Protein AF-A0A848W0I9-F1 (afdb_monomer_lite)

Secondary structure (DSSP, 8-state):
-HHHHHHHHHHHHHHHHHHTS--HHHHHHHHHHHHHHHHHHHSTT-HHHHHHHHHHHHHHTT--

Sequence (64 aa):
MYKKLSLVAVAAILGLSACSQGTDLERAAVGGLAGCVVGDALDEGKCLTGAILGAGVGALADDI

Radius of gyration: 11.36 Å; chains: 1; bounding box: 27×21×30 Å

Foldseek 3Di:
DVVLVVLLVVLVVVLVVVLVDDDLQSQLQSQLQSQLSNLCSVPNPRSNVRSNVRSVCSSCVVVD

pLDDT: mean 71.0, std 9.0, range [49.38, 86.44]

Structure (mmCIF, N/CA/C/O backbone):
data_AF-A0A848W0I9-F1
#
_entry.id   AF-A0A848W0I9-F1
#
loop_
_atom_site.group_PDB
_atom_site.id
_atom_site.type_symbol
_atom_site.label_atom_id
_atom_site.label_alt_id
_atom_site.label_comp_id
_atom_site.label_asym_id
_atom_site.label_entity_id
_atom_site.label_seq_id
_atom_site.pdbx_PDB_ins_code
_atom_site.Cartn_x
_atom_site.Cartn_y
_atom_site.Cartn_z
_atom_site.occupancy
_atom_site.B_iso_or_equiv
_atom_site.auth_seq_id
_atom_site.auth_comp_id
_atom_site.auth_asym_id
_atom_site.auth_atom_id
_atom_site.pdbx_PDB_model_num
ATOM 1 N N . MET A 1 1 ? -18.199 8.996 7.914 1.00 49.38 1 MET A N 1
ATOM 2 C CA . MET A 1 1 ? -17.982 7.867 6.974 1.00 49.38 1 MET A CA 1
ATOM 3 C C . MET A 1 1 ? -17.644 8.346 5.557 1.00 49.38 1 MET A C 1
ATOM 5 O O . MET A 1 1 ? -16.655 7.890 5.005 1.00 49.38 1 MET A O 1
ATOM 9 N N . TYR A 1 2 ? -18.347 9.343 5.009 1.00 55.16 2 TYR A N 1
ATOM 10 C CA . TYR A 1 2 ? -18.094 9.961 3.685 1.00 55.16 2 TYR A CA 1
ATOM 11 C C . TYR A 1 2 ? -16.659 10.489 3.476 1.00 55.16 2 TYR A C 1
ATOM 13 O O . TYR A 1 2 ? -16.089 10.355 2.400 1.00 55.16 2 TYR A O 1
ATOM 21 N N . LYS A 1 3 ? -16.040 11.042 4.527 1.00 57.00 3 LYS A N 1
ATOM 22 C CA . LYS A 1 3 ? -14.690 11.630 4.464 1.00 57.00 3 LYS A CA 1
ATOM 23 C C . LYS A 1 3 ? -13.574 10.584 4.292 1.00 57.00 3 LYS A C 1
ATOM 25 O O . LYS A 1 3 ? -12.603 10.855 3.598 1.00 57.00 3 LYS A O 1
ATOM 30 N N . LYS A 1 4 ? -13.742 9.382 4.868 1.00 57.50 4 LYS A N 1
ATOM 31 C CA . LYS A 1 4 ? -12.813 8.253 4.666 1.00 57.50 4 LYS A CA 1
ATOM 32 C C . LYS A 1 4 ? -12.974 7.660 3.262 1.00 57.50 4 LYS A C 1
ATOM 34 O O . LYS A 1 4 ? -11.984 7.394 2.594 1.00 57.50 4 LYS A O 1
ATOM 39 N N . LEU A 1 5 ? -14.217 7.559 2.782 1.00 61.16 5 LEU A N 1
ATOM 40 C CA . LEU A 1 5 ? -14.527 7.081 1.431 1.00 61.16 5 LEU A CA 1
ATOM 41 C C . LEU A 1 5 ? -13.938 7.994 0.338 1.00 61.16 5 LEU A C 1
ATOM 43 O O . LEU A 1 5 ? -13.425 7.510 -0.665 1.00 61.16 5 LEU A O 1
ATOM 47 N N . SER A 1 6 ? -13.938 9.311 0.569 1.00 67.75 6 SER A N 1
ATOM 48 C CA . SER A 1 6 ? -13.319 10.283 -0.341 1.00 67.75 6 SER A CA 1
ATOM 49 C C . SER A 1 6 ? -11.799 10.118 -0.445 1.00 67.75 6 SER A C 1
ATOM 51 O O . SER A 1 6 ? -11.236 10.363 -1.505 1.00 67.75 6 SER A O 1
ATOM 53 N N . LEU A 1 7 ? -11.134 9.701 0.635 1.00 69.19 7 LEU A N 1
ATOM 54 C CA . LEU A 1 7 ? -9.683 9.505 0.674 1.00 69.19 7 LEU A CA 1
ATOM 55 C C . LEU A 1 7 ? -9.272 8.245 -0.099 1.00 69.19 7 LEU A C 1
ATOM 57 O O . LEU A 1 7 ? -8.308 8.272 -0.857 1.00 69.19 7 LEU A O 1
ATOM 61 N N . VAL A 1 8 ? -10.067 7.179 0.022 1.00 70.75 8 VAL A N 1
ATOM 62 C CA . VAL A 1 8 ? -9.911 5.950 -0.770 1.00 70.75 8 VAL A CA 1
ATOM 63 C C . VAL A 1 8 ? -10.111 6.231 -2.261 1.00 70.75 8 VAL A C 1
ATOM 65 O O . VAL A 1 8 ? -9.313 5.782 -3.076 1.00 70.75 8 VAL A O 1
ATOM 68 N N . ALA A 1 9 ? -11.130 7.015 -2.624 1.00 66.19 9 ALA A N 1
ATOM 69 C CA . ALA A 1 9 ? -11.378 7.384 -4.017 1.00 66.19 9 ALA A CA 1
ATOM 70 C C . ALA A 1 9 ? -10.223 8.207 -4.614 1.00 66.19 9 ALA A C 1
ATOM 72 O O . ALA A 1 9 ? -9.794 7.945 -5.733 1.00 66.19 9 ALA A O 1
ATOM 73 N N . VAL A 1 10 ? -9.672 9.158 -3.855 1.00 69.12 10 VAL A N 1
ATOM 74 C CA . VAL A 1 10 ? -8.501 9.942 -4.280 1.00 69.12 10 VAL A CA 1
ATOM 75 C C . VAL A 1 10 ? -7.262 9.056 -4.420 1.00 69.12 10 VAL A C 1
ATOM 77 O O . VAL A 1 10 ? -6.568 9.152 -5.427 1.00 69.12 10 VAL A O 1
ATOM 80 N N . ALA A 1 11 ? -7.009 8.155 -3.468 1.00 67.31 11 ALA A N 1
ATOM 81 C CA . ALA A 1 11 ? -5.895 7.210 -3.547 1.00 67.31 11 ALA A CA 1
ATOM 82 C C . ALA A 1 11 ? -6.017 6.270 -4.759 1.00 67.31 11 ALA A C 1
ATOM 84 O O . ALA A 1 11 ? -5.019 5.993 -5.418 1.00 67.31 11 ALA A O 1
ATOM 85 N N . ALA A 1 12 ? -7.234 5.837 -5.096 1.00 67.06 12 ALA A N 1
ATOM 86 C CA . ALA A 1 12 ? -7.494 5.018 -6.274 1.00 67.06 12 ALA A CA 1
ATOM 87 C C . ALA A 1 12 ? -7.247 5.785 -7.584 1.00 67.06 12 ALA A C 1
ATOM 89 O O . ALA A 1 12 ? -6.609 5.250 -8.483 1.00 67.06 12 ALA A O 1
ATOM 90 N N . ILE A 1 13 ? -7.695 7.042 -7.688 1.00 67.31 13 ILE A N 1
ATOM 91 C CA . ILE A 1 13 ? -7.481 7.874 -8.888 1.00 67.31 13 ILE A CA 1
ATOM 92 C C . ILE A 1 13 ? -5.990 8.195 -9.069 1.00 67.31 13 ILE A C 1
ATOM 94 O O . ILE A 1 13 ? -5.473 8.106 -10.180 1.00 67.31 13 ILE A O 1
ATOM 98 N N . LEU A 1 14 ? -5.287 8.520 -7.979 1.00 65.25 14 LEU A N 1
ATOM 99 C CA . LEU A 1 14 ? -3.848 8.795 -8.005 1.00 65.25 14 LEU A CA 1
ATOM 100 C C . LEU A 1 14 ? -3.034 7.535 -8.328 1.00 65.25 14 LEU A C 1
ATOM 102 O O . LEU A 1 14 ? -2.143 7.594 -9.172 1.00 65.25 14 LEU A O 1
ATOM 106 N N . GLY A 1 15 ? -3.382 6.392 -7.730 1.00 64.19 15 GLY A N 1
ATOM 107 C CA . GLY A 1 15 ? -2.776 5.100 -8.053 1.00 64.19 15 GLY A CA 1
ATOM 108 C C . GLY A 1 15 ? -2.991 4.709 -9.515 1.00 64.19 15 GLY A C 1
ATOM 109 O O . GLY A 1 15 ? -2.052 4.286 -10.178 1.00 64.19 15 GLY A O 1
ATOM 110 N N . LEU A 1 16 ? -4.189 4.949 -10.056 1.00 61.41 16 LEU A N 1
ATOM 111 C CA . LEU A 1 16 ? -4.503 4.676 -11.459 1.00 61.41 16 LEU A CA 1
ATOM 112 C C . LEU A 1 16 ? -3.745 5.606 -12.421 1.00 61.41 16 LEU A C 1
ATOM 114 O O . LEU A 1 16 ? -3.312 5.165 -13.481 1.00 61.41 16 LEU A O 1
ATO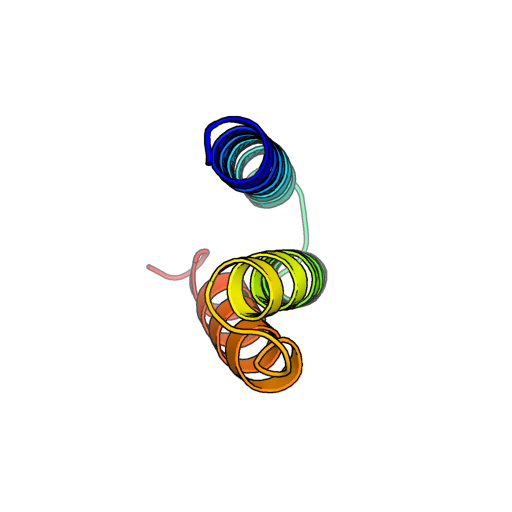M 118 N N . SER A 1 17 ? -3.529 6.873 -12.043 1.00 59.91 17 SER A N 1
ATOM 119 C CA . SER A 1 17 ? -2.697 7.801 -12.824 1.00 59.91 17 SER A CA 1
ATOM 120 C C . SER A 1 17 ? -1.205 7.445 -12.787 1.00 59.91 17 SER A C 1
ATOM 122 O O . SER A 1 17 ? -0.511 7.646 -13.779 1.00 59.91 17 SER A O 1
ATOM 124 N N . ALA A 1 18 ? -0.730 6.859 -11.682 1.00 56.91 18 ALA A N 1
ATOM 125 C CA . ALA A 1 18 ? 0.637 6.360 -11.544 1.00 56.91 18 ALA A CA 1
ATOM 126 C C . ALA A 1 18 ? 0.852 5.020 -12.274 1.00 56.91 18 ALA A C 1
ATOM 128 O O . ALA A 1 18 ? 1.946 4.769 -12.767 1.00 56.91 18 ALA A O 1
ATOM 129 N N . CYS A 1 19 ? -0.188 4.185 -12.415 1.00 59.62 19 CYS A N 1
ATOM 130 C CA . CYS A 1 19 ? -0.118 2.960 -13.218 1.00 59.62 19 CYS A CA 1
ATOM 131 C C . CYS A 1 19 ? 0.175 3.216 -14.703 1.00 59.62 19 CYS A C 1
ATOM 133 O O . CYS A 1 19 ? 0.738 2.348 -15.354 1.00 59.62 19 CYS A O 1
ATOM 135 N N . SER A 1 20 ? -0.203 4.373 -15.259 1.00 59.69 20 SER A N 1
ATOM 136 C CA . SER A 1 20 ? -0.023 4.640 -16.694 1.00 59.69 20 SER A CA 1
ATOM 137 C C . SER A 1 20 ? 1.395 5.096 -17.068 1.00 59.69 20 SER A C 1
ATOM 139 O O . SER A 1 20 ? 1.706 5.174 -18.257 1.00 59.69 20 SER A O 1
ATOM 141 N N . GLN A 1 21 ? 2.245 5.436 -16.093 1.00 58.19 21 GLN A N 1
ATOM 142 C CA . GLN A 1 21 ? 3.568 6.010 -16.343 1.00 58.19 21 GLN A CA 1
ATOM 143 C C . GLN A 1 21 ? 4.524 5.684 -15.174 1.00 58.19 21 GLN A C 1
ATOM 145 O O . GLN A 1 21 ? 4.608 6.443 -14.213 1.00 58.19 21 GLN A O 1
ATOM 150 N N . GLY A 1 22 ? 5.255 4.563 -15.232 1.00 62.75 22 GLY A N 1
ATOM 151 C CA . GLY A 1 22 ? 6.231 4.209 -14.190 1.00 62.75 22 GLY A CA 1
ATOM 152 C C . GLY A 1 22 ? 6.880 2.835 -14.371 1.00 62.75 22 GLY A C 1
ATOM 153 O O . GLY A 1 22 ? 6.437 2.041 -15.191 1.00 62.75 22 GLY A O 1
ATOM 154 N N . THR A 1 23 ? 7.951 2.569 -13.619 1.00 69.69 23 THR A N 1
ATOM 155 C CA . THR A 1 23 ? 8.552 1.229 -13.486 1.00 69.69 23 THR A CA 1
ATOM 156 C C . THR A 1 23 ? 7.791 0.411 -12.436 1.00 69.69 23 THR A C 1
ATOM 158 O O . THR A 1 23 ? 7.151 0.988 -11.552 1.00 69.69 23 THR A O 1
ATOM 161 N N . ASP A 1 24 ? 7.905 -0.921 -12.456 1.00 68.44 24 ASP A N 1
ATOM 162 C CA . ASP A 1 24 ? 7.237 -1.817 -11.487 1.00 68.44 24 ASP A CA 1
ATOM 163 C C . ASP A 1 24 ? 7.492 -1.425 -10.024 1.00 68.44 24 ASP A C 1
ATOM 165 O O . ASP A 1 24 ? 6.638 -1.584 -9.151 1.00 68.44 24 ASP A O 1
ATOM 169 N N . LEU A 1 25 ? 8.669 -0.852 -9.760 1.00 70.50 25 LEU A N 1
ATOM 170 C CA . LEU A 1 25 ? 9.088 -0.397 -8.440 1.00 70.50 25 LEU A CA 1
ATOM 171 C C . LEU A 1 25 ? 8.326 0.850 -7.967 1.00 70.50 25 LEU A C 1
ATOM 173 O O . LEU A 1 25 ? 7.915 0.908 -6.809 1.00 70.50 25 LEU A O 1
ATOM 177 N N . GLU A 1 26 ? 8.111 1.831 -8.846 1.00 70.50 26 GLU A N 1
ATOM 178 C CA . GLU A 1 26 ? 7.313 3.031 -8.542 1.00 70.50 26 GLU A CA 1
ATOM 179 C C . GLU A 1 26 ? 5.873 2.633 -8.223 1.00 70.50 26 GLU A C 1
ATOM 181 O O . GLU A 1 26 ? 5.261 3.116 -7.270 1.00 70.50 26 GLU A O 1
ATOM 186 N N . ARG A 1 27 ? 5.347 1.672 -8.975 1.00 71.38 27 ARG A N 1
ATOM 187 C CA . ARG A 1 27 ? 3.976 1.205 -8.824 1.00 71.38 27 ARG A CA 1
ATOM 188 C C . ARG A 1 27 ? 3.779 0.344 -7.576 1.00 71.38 27 ARG A C 1
ATOM 190 O O . ARG A 1 27 ? 2.765 0.482 -6.891 1.00 71.38 27 ARG A O 1
ATOM 197 N N . ALA A 1 28 ? 4.776 -0.461 -7.209 1.00 71.88 28 ALA A N 1
ATOM 198 C CA . ALA A 1 28 ? 4.827 -1.147 -5.920 1.00 71.88 28 ALA A CA 1
ATOM 199 C C . ALA A 1 28 ? 4.904 -0.152 -4.748 1.00 71.88 28 ALA A C 1
ATOM 201 O O . ALA A 1 28 ? 4.212 -0.316 -3.743 1.00 71.88 28 ALA A O 1
ATOM 202 N N . ALA A 1 29 ? 5.701 0.912 -4.879 1.00 77.38 29 ALA A N 1
ATOM 203 C CA . ALA A 1 29 ? 5.823 1.943 -3.852 1.00 77.38 29 ALA A CA 1
ATOM 204 C C . ALA A 1 29 ? 4.510 2.725 -3.669 1.00 77.38 29 ALA A C 1
ATOM 206 O O . ALA A 1 29 ? 4.030 2.879 -2.543 1.00 77.38 29 ALA A O 1
ATOM 207 N N . VAL A 1 30 ? 3.883 3.159 -4.766 1.00 77.94 30 VAL A N 1
ATOM 208 C CA . VAL A 1 30 ? 2.589 3.859 -4.745 1.00 77.94 30 VAL A CA 1
ATOM 209 C C . VAL A 1 30 ? 1.482 2.943 -4.224 1.00 77.94 30 VAL A C 1
ATOM 211 O O . VAL A 1 30 ? 0.706 3.357 -3.361 1.00 77.94 30 VAL A O 1
ATOM 214 N N . GLY A 1 31 ? 1.441 1.687 -4.674 1.00 74.44 31 GLY A N 1
ATOM 215 C CA . GLY A 1 31 ? 0.508 0.675 -4.185 1.00 74.44 31 GLY A CA 1
ATOM 216 C C . GLY A 1 31 ? 0.665 0.413 -2.687 1.00 74.44 31 GLY A C 1
ATOM 217 O O . GLY A 1 31 ? -0.331 0.315 -1.974 1.00 74.44 31 GLY A O 1
ATOM 218 N N . GLY A 1 32 ? 1.897 0.380 -2.174 1.00 79.62 32 GLY A N 1
ATOM 219 C CA . GLY A 1 32 ? 2.167 0.216 -0.746 1.00 79.62 32 GLY A CA 1
ATOM 220 C C . GLY A 1 32 ? 1.757 1.420 0.099 1.00 79.62 32 GLY A C 1
ATOM 221 O O . GLY A 1 32 ? 1.143 1.263 1.155 1.00 79.62 32 GLY A O 1
ATOM 222 N N . LEU A 1 33 ? 2.022 2.638 -0.371 1.00 80.56 33 LEU A N 1
ATOM 223 C CA . LEU A 1 33 ? 1.594 3.854 0.326 1.00 80.56 33 LEU A CA 1
ATOM 224 C C . LEU A 1 33 ? 0.067 3.989 0.333 1.00 80.56 33 LEU A C 1
ATOM 226 O O . LEU A 1 33 ? -0.528 4.220 1.387 1.00 80.56 33 LEU A O 1
ATOM 230 N N . ALA A 1 34 ? -0.580 3.780 -0.815 1.00 78.06 34 ALA A N 1
ATOM 231 C CA . ALA A 1 34 ? -2.036 3.784 -0.919 1.00 78.06 34 ALA A CA 1
ATOM 232 C C . ALA A 1 34 ? -2.655 2.671 -0.061 1.00 78.06 34 ALA A C 1
ATOM 234 O O . ALA A 1 34 ? -3.602 2.911 0.687 1.00 78.06 34 ALA A O 1
ATOM 235 N N . GLY A 1 35 ? -2.073 1.473 -0.104 1.00 77.50 35 GLY A N 1
ATOM 236 C CA . GLY A 1 35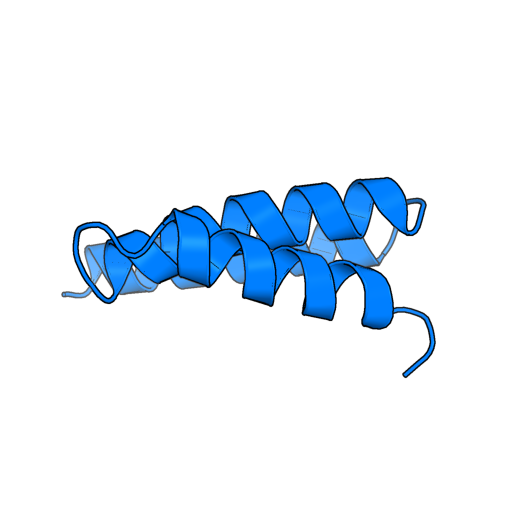 ? -2.481 0.326 0.692 1.00 77.50 35 GLY A CA 1
ATOM 237 C C . GLY A 1 35 ? -2.371 0.570 2.196 1.00 77.50 35 GLY A C 1
ATOM 238 O O . GLY A 1 35 ? -3.281 0.191 2.927 1.00 77.50 35 GLY A O 1
ATOM 239 N N . CYS A 1 36 ? -1.327 1.256 2.671 1.00 80.38 36 CYS A N 1
ATOM 240 C CA . CYS A 1 36 ? -1.221 1.671 4.073 1.00 80.38 36 CYS A CA 1
ATOM 241 C C . CYS A 1 36 ? -2.369 2.595 4.475 1.00 80.38 36 CYS A C 1
ATOM 243 O O . CYS A 1 36 ? -3.046 2.338 5.468 1.00 80.38 36 CYS A O 1
ATOM 245 N N . VAL A 1 37 ? -2.613 3.646 3.689 1.00 80.50 37 VAL A N 1
ATOM 246 C CA . VAL A 1 37 ? -3.660 4.632 3.982 1.00 80.50 37 VAL A CA 1
ATOM 247 C C . VAL A 1 37 ? -5.037 3.973 3.992 1.00 80.50 37 VAL A C 1
ATOM 249 O O . VAL A 1 37 ? -5.842 4.237 4.881 1.00 80.50 37 VAL A O 1
ATOM 252 N N . VAL A 1 38 ? -5.308 3.086 3.031 1.00 76.81 38 VAL A N 1
ATOM 253 C CA . VAL A 1 38 ? -6.566 2.331 2.964 1.00 76.81 38 VAL A CA 1
ATOM 254 C C . VAL A 1 38 ? -6.665 1.335 4.120 1.00 76.81 38 VAL A C 1
ATOM 256 O O . VAL A 1 38 ? -7.708 1.263 4.765 1.00 76.81 38 VAL A O 1
ATOM 259 N N . GLY A 1 39 ? -5.593 0.600 4.417 1.0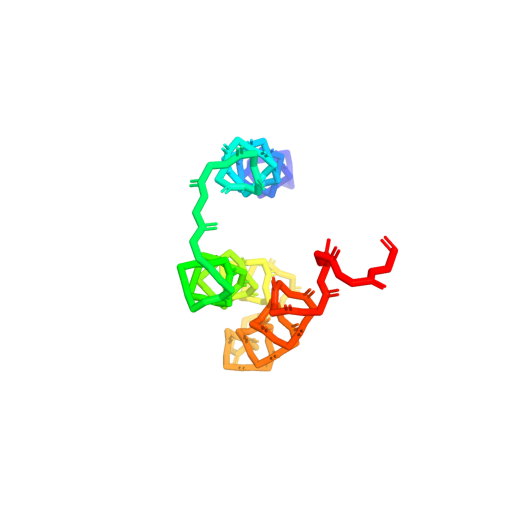0 76.12 39 GLY A N 1
ATOM 260 C CA . GLY A 1 39 ? -5.538 -0.377 5.503 1.00 76.12 39 GLY A CA 1
ATOM 261 C C . GLY A 1 39 ? -5.809 0.255 6.863 1.00 76.12 39 GLY A C 1
ATOM 262 O O . GLY A 1 39 ? -6.630 -0.264 7.609 1.00 76.12 39 GLY A O 1
ATOM 263 N N . ASP A 1 40 ? -5.199 1.407 7.130 1.00 76.50 40 ASP A N 1
ATOM 264 C CA . ASP A 1 40 ? -5.403 2.182 8.357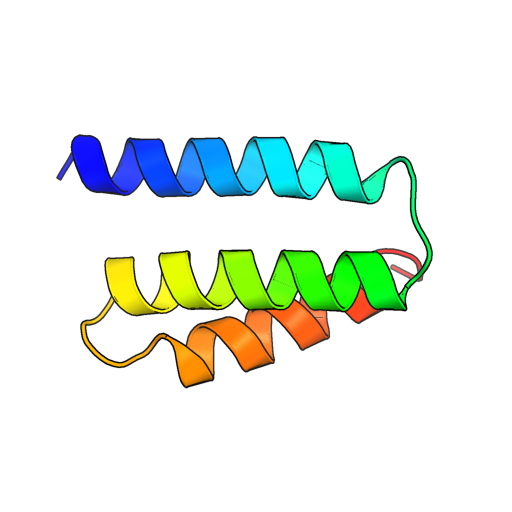 1.00 76.50 40 ASP A CA 1
ATOM 265 C C . ASP A 1 40 ? -6.775 2.878 8.400 1.00 76.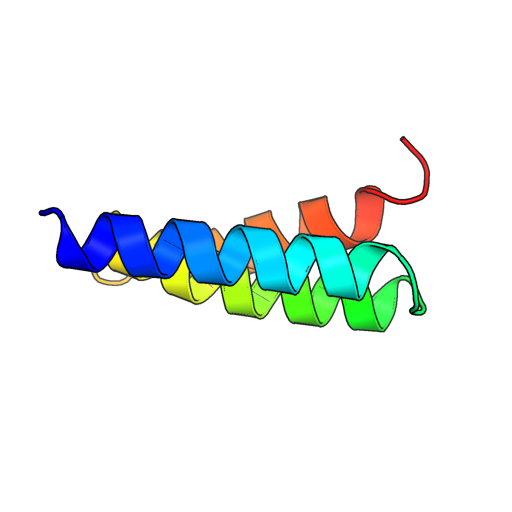50 40 ASP A C 1
ATOM 267 O O . ASP A 1 40 ? -7.394 3.034 9.452 1.00 76.50 40 ASP A O 1
ATOM 271 N N . ALA A 1 41 ? -7.310 3.273 7.239 1.00 75.88 41 ALA A N 1
ATOM 272 C CA . ALA A 1 41 ? -8.649 3.847 7.151 1.00 75.88 41 ALA A CA 1
ATOM 273 C C . ALA A 1 41 ? -9.758 2.820 7.431 1.00 75.88 41 ALA A C 1
ATOM 275 O O . ALA A 1 41 ? -10.793 3.204 7.997 1.00 75.88 41 ALA A O 1
ATOM 276 N N . LEU A 1 42 ? -9.553 1.565 7.010 1.00 75.12 42 LEU A N 1
ATOM 277 C CA . LEU A 1 42 ? -10.467 0.438 7.209 1.00 75.12 42 LEU A CA 1
ATOM 278 C C . LEU A 1 42 ? -10.377 -0.133 8.625 1.00 75.12 42 LEU A C 1
ATOM 280 O O . LEU A 1 42 ? -11.407 -0.464 9.203 1.00 75.12 42 LEU A O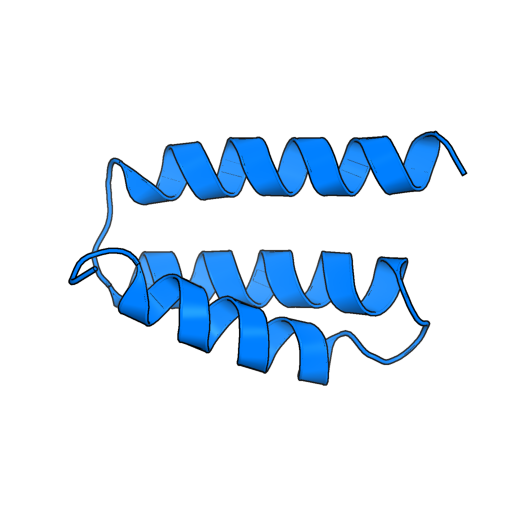 1
ATOM 284 N N . ASP A 1 43 ? -9.171 -0.213 9.177 1.00 79.12 43 ASP A N 1
ATOM 285 C CA . ASP A 1 43 ? -8.904 -0.728 10.514 1.00 79.12 43 ASP A CA 1
ATOM 286 C C . ASP A 1 43 ? -7.660 -0.033 11.082 1.00 79.12 43 ASP A C 1
ATOM 288 O O . ASP A 1 43 ? -6.563 -0.129 10.525 1.00 79.12 43 ASP A O 1
ATOM 292 N N . GLU A 1 44 ? -7.818 0.625 12.225 1.00 78.56 44 GLU A N 1
ATOM 293 C CA . GLU A 1 44 ? -6.716 1.323 12.887 1.00 78.56 44 GLU A CA 1
ATOM 294 C C . GLU A 1 44 ? -5.557 0.357 13.187 1.00 78.56 44 GLU A C 1
ATOM 296 O O . GLU A 1 44 ? -5.739 -0.693 13.806 1.00 78.56 44 GLU A O 1
ATOM 301 N N . GLY A 1 45 ? -4.354 0.697 12.715 1.00 80.81 45 GLY A N 1
ATOM 302 C CA . GLY A 1 45 ? -3.143 -0.102 12.914 1.00 80.81 45 GLY A CA 1
ATOM 303 C C . GLY A 1 45 ? -2.860 -1.139 11.822 1.00 80.81 45 GLY A C 1
ATOM 304 O O . GLY A 1 45 ? -1.800 -1.770 11.841 1.00 80.81 45 GLY A O 1
ATOM 305 N N . LYS A 1 46 ? -3.735 -1.295 10.819 1.00 85.19 46 LYS A N 1
ATOM 306 C CA . LYS A 1 46 ? -3.509 -2.202 9.676 1.00 85.19 46 LYS A CA 1
ATOM 307 C C . LYS A 1 46 ? -2.790 -1.554 8.494 1.00 85.19 46 LYS A C 1
ATOM 309 O O . LYS A 1 46 ? -2.701 -2.178 7.436 1.00 85.19 46 LYS A O 1
ATOM 314 N N . CYS A 1 47 ? -2.189 -0.374 8.674 1.00 83.44 47 CYS A N 1
ATOM 315 C CA . CYS A 1 47 ? -1.324 0.256 7.669 1.00 83.44 47 CYS A CA 1
ATOM 316 C C . CYS A 1 47 ? -0.289 -0.726 7.098 1.00 83.44 47 CYS A C 1
ATOM 318 O O . CYS A 1 47 ? -0.200 -0.882 5.887 1.00 83.44 47 CYS A O 1
ATOM 320 N N . LEU A 1 48 ? 0.457 -1.453 7.938 1.00 86.44 48 LEU A N 1
ATOM 321 C CA . LEU A 1 48 ? 1.515 -2.344 7.445 1.00 86.44 48 LEU A CA 1
ATOM 322 C C . LEU A 1 48 ? 0.958 -3.501 6.599 1.00 86.44 48 LEU A C 1
ATOM 324 O O . LEU A 1 48 ? 1.522 -3.852 5.568 1.00 86.44 48 LEU A O 1
ATOM 328 N N . THR A 1 49 ? -0.179 -4.068 7.011 1.00 85.31 49 THR A N 1
ATOM 329 C CA . THR A 1 49 ? -0.850 -5.141 6.260 1.00 85.31 49 THR A CA 1
ATOM 330 C C . THR A 1 49 ? -1.389 -4.622 4.930 1.00 85.31 49 THR A C 1
ATOM 332 O O . THR A 1 49 ? -1.187 -5.250 3.891 1.00 85.31 49 THR A O 1
ATOM 335 N N . GLY A 1 50 ? -2.033 -3.454 4.951 1.00 80.06 50 GLY A N 1
ATOM 336 C CA . GLY A 1 50 ? -2.522 -2.793 3.750 1.00 80.06 50 GLY A CA 1
ATOM 337 C C . GLY A 1 50 ? -1.389 -2.401 2.803 1.00 80.06 50 GLY A C 1
ATOM 338 O O . GLY A 1 50 ? -1.533 -2.560 1.597 1.00 80.06 50 GLY A O 1
ATOM 339 N N . ALA A 1 51 ? -0.241 -1.973 3.332 1.00 80.12 51 ALA A N 1
ATOM 340 C CA . ALA A 1 51 ? 0.934 -1.621 2.546 1.00 80.12 51 ALA A CA 1
ATOM 341 C C . ALA A 1 51 ? 1.545 -2.825 1.837 1.00 80.12 51 ALA A C 1
ATOM 343 O O . ALA A 1 51 ? 1.853 -2.746 0.655 1.00 80.12 51 ALA A O 1
ATOM 344 N N . ILE A 1 52 ? 1.699 -3.951 2.533 1.00 83.88 52 ILE A N 1
ATOM 345 C CA . ILE A 1 52 ? 2.262 -5.169 1.938 1.00 83.88 52 ILE A CA 1
ATOM 346 C C . ILE A 1 52 ? 1.348 -5.687 0.825 1.00 83.88 52 ILE A C 1
ATOM 348 O O . ILE A 1 52 ? 1.822 -5.997 -0.267 1.00 83.88 52 ILE A O 1
ATOM 352 N N . LEU A 1 53 ? 0.037 -5.734 1.077 1.00 82.56 53 LEU A N 1
ATOM 353 C CA . LEU A 1 53 ? -0.943 -6.141 0.071 1.00 82.56 53 LEU A CA 1
ATOM 354 C C . LEU A 1 53 ? -0.965 -5.168 -1.111 1.00 82.56 53 LEU A C 1
ATOM 356 O O . LEU A 1 53 ? -0.887 -5.597 -2.256 1.00 82.56 53 LEU A O 1
ATOM 360 N N . GLY A 1 54 ? -1.017 -3.865 -0.846 1.00 78.88 54 GLY A N 1
ATOM 361 C CA . GLY A 1 54 ? -1.042 -2.841 -1.885 1.00 78.88 54 GLY A CA 1
ATOM 362 C C . GLY A 1 54 ? 0.241 -2.797 -2.716 1.00 78.88 54 GLY A C 1
ATOM 363 O O . GLY A 1 54 ? 0.164 -2.630 -3.929 1.00 78.88 54 GLY A O 1
ATOM 364 N N . ALA A 1 55 ? 1.407 -3.009 -2.103 1.00 77.75 55 ALA A N 1
ATOM 365 C CA . ALA A 1 55 ? 2.683 -3.080 -2.809 1.00 77.75 55 ALA A CA 1
ATOM 366 C C . ALA A 1 55 ? 2.793 -4.349 -3.656 1.00 77.75 55 ALA A C 1
ATOM 368 O O . ALA A 1 55 ? 3.238 -4.279 -4.796 1.00 77.75 55 ALA A O 1
ATOM 369 N N . GLY A 1 56 ? 2.349 -5.496 -3.128 1.00 79.31 56 GLY A N 1
ATOM 370 C CA . GLY A 1 56 ? 2.326 -6.756 -3.870 1.00 79.31 56 GLY A CA 1
ATOM 371 C C . GLY A 1 56 ? 1.424 -6.673 -5.099 1.00 79.31 56 GLY A C 1
ATOM 372 O O . GLY A 1 56 ? 1.861 -6.960 -6.209 1.00 79.31 56 GLY A O 1
ATOM 373 N N . VAL A 1 57 ? 0.185 -6.207 -4.921 1.00 75.56 57 VAL A N 1
ATOM 374 C CA . VAL A 1 57 ? -0.767 -6.051 -6.032 1.00 75.56 57 VAL A CA 1
ATOM 375 C C . VAL A 1 57 ? -0.301 -4.958 -7.003 1.00 75.56 57 VAL A C 1
ATOM 377 O O . VAL A 1 57 ? -0.391 -5.143 -8.211 1.00 75.56 57 VAL A O 1
ATOM 380 N N . GLY A 1 58 ? 0.256 -3.853 -6.498 1.00 67.12 58 GLY A N 1
ATOM 381 C CA . GLY A 1 58 ? 0.804 -2.765 -7.316 1.00 67.12 58 GLY A CA 1
ATOM 382 C C . GLY A 1 58 ? 2.049 -3.153 -8.118 1.00 67.12 58 GLY A C 1
ATOM 383 O O . GLY A 1 58 ? 2.235 -2.648 -9.220 1.00 67.12 58 GLY A O 1
ATOM 384 N N . ALA A 1 59 ? 2.875 -4.075 -7.621 1.00 69.19 59 ALA A N 1
ATOM 385 C CA . ALA A 1 59 ? 3.980 -4.650 -8.387 1.00 69.19 59 ALA A CA 1
ATOM 386 C C . ALA A 1 59 ? 3.461 -5.537 -9.531 1.00 69.19 59 ALA A C 1
ATOM 388 O O . ALA A 1 59 ? 3.954 -5.444 -10.644 1.00 69.19 59 ALA A O 1
ATOM 389 N N . LEU A 1 60 ? 2.428 -6.346 -9.274 1.00 66.81 60 LEU A N 1
ATOM 390 C CA . LEU A 1 60 ? 1.911 -7.351 -10.215 1.00 66.81 60 LEU A CA 1
ATOM 391 C C . LEU A 1 60 ? 0.943 -6.808 -11.281 1.00 66.81 60 LEU A C 1
ATOM 393 O O . LEU A 1 60 ? 0.743 -7.460 -12.296 1.00 66.81 60 LEU A O 1
ATOM 397 N N . ALA A 1 61 ? 0.344 -5.634 -11.090 1.00 66.44 61 ALA A N 1
ATOM 398 C CA . ALA A 1 61 ? -0.689 -5.074 -11.974 1.00 66.44 61 ALA A CA 1
ATOM 399 C C . ALA A 1 61 ? -0.252 -4.716 -13.426 1.00 66.44 61 ALA A C 1
ATOM 401 O O . ALA A 1 61 ? -0.998 -4.035 -14.116 1.00 66.44 61 ALA A O 1
ATOM 402 N N . ASP A 1 62 ? 0.972 -5.040 -13.875 1.00 63.03 62 ASP A N 1
ATOM 403 C CA . ASP A 1 62 ? 1.543 -4.674 -15.206 1.00 63.03 62 ASP A CA 1
ATOM 404 C C . ASP A 1 62 ? 1.559 -5.911 -16.091 1.00 63.03 62 ASP A C 1
ATOM 406 O O . ASP A 1 62 ? 1.404 -5.817 -17.300 1.00 63.03 62 ASP A O 1
ATOM 410 N N . ASP A 1 63 ? 1.696 -7.072 -15.448 1.00 59.03 63 ASP A N 1
ATOM 411 C CA . ASP A 1 63 ? 1.784 -8.386 -16.067 1.00 59.03 63 ASP A CA 1
ATOM 412 C C . ASP A 1 63 ? 0.433 -9.128 -16.113 1.00 59.03 63 ASP A C 1
ATOM 414 O O . ASP A 1 63 ? 0.380 -10.260 -16.601 1.00 59.03 63 ASP A O 1
ATOM 418 N N . ILE A 1 64 ? -0.652 -8.536 -15.590 1.00 53.66 64 ILE A N 1
ATOM 419 C CA . ILE A 1 64 ? -1.994 -9.154 -15.521 1.00 53.66 64 ILE A CA 1
ATOM 420 C C . ILE A 1 64 ? -3.021 -8.510 -16.448 1.00 53.66 64 ILE A C 1
ATOM 422 O O . ILE A 1 64 ? -3.012 -7.268 -16.595 1.00 53.66 64 ILE A O 1
#